Protein AF-A0A6N2CJ70-F1 (afdb_monomer_lite)

Secondary structure (DSSP, 8-state):
-PPPPPPPTHHHHHHHTTS------TTTTTTTTGGGS----SSHHHHHHHHHS-SS--SS----S-BTTSSS---TTEEE-TTSBEEE-GGGSS-TT-S--PPEEEEGGGGT--TTSSSB-HHHHHHHHHHHHHTTSEEEE--SB--B-SS-----STTEEEE-S-TTTB-

Structure (mmCIF, N/CA/C/O backbone):
data_AF-A0A6N2CJ70-F1
#
_entry.id   AF-A0A6N2CJ70-F1
#
loop_
_atom_site.group_PDB
_atom_site.id
_atom_site.type_symbol
_atom_site.label_atom_id
_atom_site.label_alt_id
_atom_site.label_comp_id
_atom_site.label_asym_id
_atom_site.label_entity_id
_atom_site.label_seq_id
_atom_site.pdbx_PDB_ins_code
_atom_site.Cartn_x
_atom_site.Cartn_y
_atom_site.Cartn_z
_atom_site.occupancy
_atom_site.B_iso_or_equiv
_atom_site.auth_seq_id
_atom_site.auth_comp_id
_atom_site.auth_asym_id
_atom_site.auth_atom_id
_atom_site.pdbx_PDB_model_num
ATOM 1 N N . MET A 1 1 ? 3.818 13.956 37.671 1.00 36.31 1 MET A N 1
ATOM 2 C CA . MET A 1 1 ? 4.374 14.009 36.300 1.00 36.31 1 MET A CA 1
ATOM 3 C C . MET A 1 1 ? 4.258 15.443 35.810 1.00 36.31 1 MET A C 1
ATOM 5 O O . MET A 1 1 ? 3.169 16.003 35.849 1.00 36.31 1 MET A O 1
ATOM 9 N N . ASN A 1 2 ? 5.409 16.061 35.537 1.00 35.69 2 ASN A N 1
ATOM 10 C CA . ASN A 1 2 ? 5.616 17.510 35.489 1.00 35.69 2 ASN A CA 1
ATOM 11 C C . ASN A 1 2 ? 4.844 18.209 34.365 1.00 35.69 2 ASN A C 1
ATOM 13 O O . ASN A 1 2 ? 5.099 17.973 33.188 1.00 35.69 2 ASN A O 1
ATOM 17 N N . ARG A 1 3 ? 3.988 19.156 34.758 1.00 36.50 3 ARG A N 1
ATOM 18 C CA . ARG A 1 3 ? 3.563 20.284 33.925 1.00 36.50 3 ARG A CA 1
ATOM 19 C C . ARG A 1 3 ? 4.633 21.374 34.028 1.00 36.50 3 ARG A C 1
ATOM 21 O O . ARG A 1 3 ? 4.892 21.853 35.129 1.00 36.50 3 ARG A O 1
ATOM 28 N N . LEU A 1 4 ? 5.254 21.754 32.913 1.00 40.19 4 LEU A N 1
ATOM 29 C CA . LEU A 1 4 ? 6.088 22.956 32.838 1.00 40.19 4 LEU A CA 1
ATOM 30 C C . LEU A 1 4 ? 5.174 24.183 32.747 1.00 40.19 4 LEU A C 1
ATOM 32 O O . LEU A 1 4 ? 4.301 24.273 31.887 1.00 40.19 4 LEU A O 1
ATOM 36 N N . ILE A 1 5 ? 5.352 25.071 33.718 1.00 44.38 5 ILE A N 1
ATOM 37 C CA . ILE A 1 5 ? 4.538 26.248 34.008 1.00 44.38 5 ILE A CA 1
ATOM 38 C C . ILE A 1 5 ? 5.087 27.429 33.197 1.00 44.38 5 ILE A C 1
ATOM 40 O O . ILE A 1 5 ? 6.287 27.693 33.211 1.00 44.38 5 ILE A O 1
ATOM 44 N N . HIS A 1 6 ? 4.199 28.141 32.507 1.00 45.00 6 HIS A N 1
ATOM 45 C CA . HIS A 1 6 ? 4.475 29.397 31.811 1.00 45.00 6 HIS A CA 1
ATOM 46 C C . HIS A 1 6 ? 4.787 30.489 32.854 1.00 45.00 6 HIS A C 1
ATOM 48 O O . HIS A 1 6 ? 3.930 30.806 33.679 1.00 45.00 6 HIS A O 1
ATOM 54 N N . LEU A 1 7 ? 5.997 31.056 32.850 1.00 37.47 7 LEU A N 1
ATOM 55 C CA . LEU A 1 7 ? 6.347 32.191 33.716 1.00 37.47 7 LEU A CA 1
ATOM 56 C C . LEU A 1 7 ? 6.043 33.531 33.011 1.00 37.47 7 LEU A C 1
ATOM 58 O O . LEU A 1 7 ? 6.215 33.631 31.794 1.00 37.47 7 LEU A O 1
ATOM 62 N N . PRO A 1 8 ? 5.571 34.557 33.746 1.00 45.00 8 PRO A N 1
ATOM 63 C CA . PRO A 1 8 ? 5.179 35.849 33.187 1.00 45.00 8 PRO A CA 1
ATOM 64 C C . PRO A 1 8 ? 6.378 36.744 32.822 1.00 45.00 8 PRO A C 1
ATOM 66 O O . PRO A 1 8 ? 7.469 36.631 33.381 1.00 45.00 8 PRO A O 1
ATOM 69 N N . LEU A 1 9 ? 6.123 37.684 31.903 1.00 44.78 9 LEU A N 1
ATOM 70 C CA . LEU A 1 9 ? 7.049 38.631 31.253 1.00 44.78 9 LEU A CA 1
ATOM 71 C C . LEU A 1 9 ? 7.978 39.437 32.195 1.00 44.78 9 LEU A C 1
ATOM 73 O O . LEU A 1 9 ? 8.944 40.038 31.730 1.00 44.78 9 LEU A O 1
ATOM 77 N N . SER A 1 10 ? 7.726 39.450 33.508 1.00 44.69 10 SER A N 1
ATOM 78 C CA . SER A 1 10 ? 8.551 40.151 34.501 1.00 44.69 10 SER A CA 1
ATOM 79 C C . SER A 1 10 ? 9.921 39.505 34.730 1.00 44.69 10 SER A C 1
ATOM 81 O O . SER A 1 10 ? 10.861 40.197 35.116 1.00 44.69 10 SER A O 1
ATOM 83 N N . ALA A 1 11 ? 10.074 38.207 34.447 1.00 43.66 11 ALA A N 1
ATOM 84 C CA . ALA A 1 11 ? 11.344 37.501 34.632 1.00 43.66 11 ALA A CA 1
ATOM 85 C C . ALA A 1 11 ? 12.403 37.861 33.569 1.00 43.66 11 ALA A C 1
ATOM 87 O O . ALA A 1 11 ? 13.600 37.791 33.844 1.00 43.66 11 ALA A O 1
ATOM 88 N N . TYR A 1 12 ? 11.988 38.308 32.377 1.00 40.50 12 TYR A N 1
ATOM 89 C CA . TYR A 1 12 ? 12.917 38.691 31.305 1.00 40.50 12 TYR A CA 1
ATOM 90 C C . TYR A 1 12 ? 13.618 40.034 31.566 1.00 40.50 12 TYR A C 1
ATOM 92 O O . TYR A 1 12 ? 14.755 40.226 31.139 1.00 40.50 12 TYR A O 1
ATOM 100 N N . LEU A 1 13 ? 12.989 40.939 32.324 1.00 41.28 13 LEU A N 1
ATOM 101 C CA . LEU A 1 13 ? 13.593 42.225 32.695 1.00 41.28 13 LEU A CA 1
ATOM 102 C C . LEU A 1 13 ? 14.686 42.086 33.765 1.00 41.28 13 LEU A C 1
ATOM 104 O O . LEU A 1 13 ? 15.609 42.894 33.794 1.00 41.28 13 LEU A O 1
ATOM 108 N N . ALA A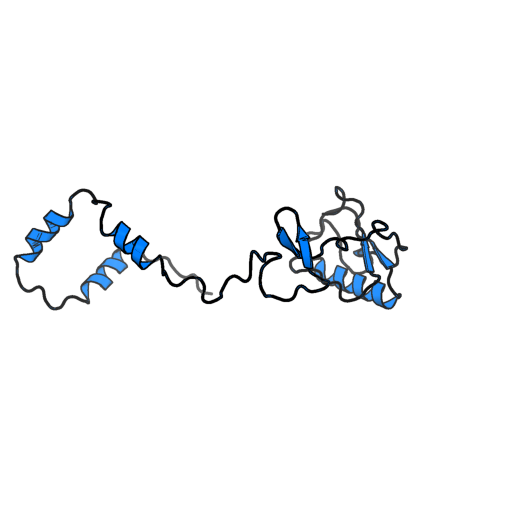 1 14 ? 14.642 41.039 34.595 1.00 35.88 14 ALA A N 1
ATOM 109 C CA . ALA A 1 14 ? 15.693 40.780 35.581 1.00 35.88 14 ALA A CA 1
ATOM 110 C C . ALA A 1 14 ? 16.980 40.228 34.939 1.00 35.88 14 ALA A C 1
ATOM 112 O O . ALA A 1 14 ? 18.077 40.536 35.399 1.00 35.88 14 ALA A O 1
ATOM 113 N N . VAL A 1 15 ? 16.867 39.466 33.843 1.00 37.03 15 VAL A N 1
ATOM 114 C CA . VAL A 1 15 ? 18.036 38.918 33.128 1.00 37.03 15 VAL A CA 1
ATOM 115 C C . VAL A 1 15 ? 18.789 40.011 32.360 1.00 37.03 15 VAL A C 1
ATOM 117 O O . VAL A 1 15 ? 20.012 39.957 32.267 1.00 37.03 15 VAL A O 1
ATOM 120 N N . LEU A 1 16 ? 18.099 41.058 31.894 1.00 36.41 16 LEU A N 1
ATOM 121 C CA . LEU A 1 16 ? 18.746 42.205 31.245 1.00 36.41 16 LEU A CA 1
ATOM 122 C C . LEU A 1 16 ? 19.498 43.119 32.238 1.00 36.41 16 LEU A C 1
ATOM 124 O O . LEU A 1 16 ? 20.373 43.877 31.830 1.00 36.41 16 LEU A O 1
ATOM 128 N N . ALA A 1 17 ? 19.200 43.031 33.540 1.00 42.91 17 ALA A N 1
ATOM 129 C CA . ALA A 1 17 ? 19.795 43.884 34.571 1.00 42.91 17 ALA A CA 1
ATOM 130 C C . ALA A 1 17 ? 21.125 43.357 35.152 1.00 42.91 17 ALA A C 1
ATOM 132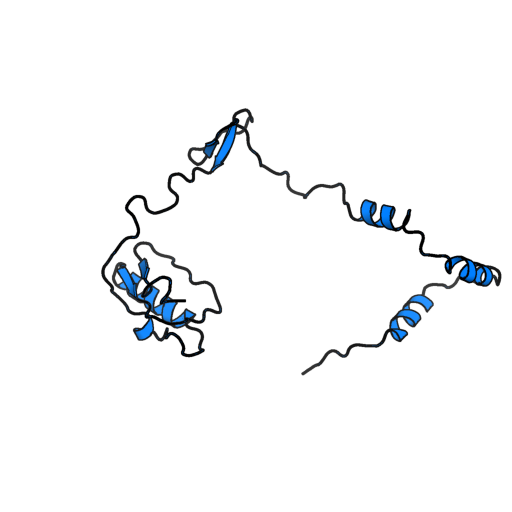 O O . ALA A 1 17 ? 21.807 44.094 35.859 1.00 42.91 17 ALA A O 1
ATOM 133 N N . LEU A 1 18 ? 21.531 42.113 34.857 1.00 43.03 18 LEU A N 1
ATOM 134 C CA . LEU A 1 18 ? 22.762 41.514 35.406 1.00 43.03 18 LEU A CA 1
ATOM 135 C C . LEU A 1 18 ? 24.001 41.606 34.495 1.00 43.03 18 LEU A C 1
ATOM 137 O O . LEU A 1 18 ? 25.061 41.116 34.874 1.00 43.03 18 LEU A O 1
ATOM 141 N N . ALA A 1 19 ? 23.907 42.257 33.331 1.00 40.34 19 ALA A N 1
ATOM 142 C CA . ALA A 1 19 ? 25.010 42.360 32.366 1.00 40.34 19 ALA A CA 1
ATOM 143 C C . ALA A 1 19 ? 25.489 43.800 32.082 1.00 40.34 19 ALA A C 1
ATOM 145 O O . ALA A 1 19 ? 26.079 44.051 31.034 1.00 40.34 19 ALA A O 1
ATOM 146 N N . LEU A 1 20 ? 25.270 44.752 32.997 1.00 45.09 20 LEU A N 1
ATOM 147 C CA . LEU A 1 20 ? 25.774 46.126 32.854 1.00 45.09 20 LEU A CA 1
ATOM 148 C C . LEU A 1 20 ? 26.422 46.647 34.148 1.00 45.09 20 LEU A C 1
ATOM 150 O O . LEU A 1 20 ? 25.796 47.408 34.882 1.00 45.09 20 LEU A O 1
ATOM 154 N N . PRO A 1 21 ? 27.693 46.324 34.437 1.00 41.34 21 PRO A N 1
ATOM 155 C CA . PRO A 1 21 ? 28.455 47.048 35.437 1.00 41.34 21 PRO A CA 1
ATOM 156 C C . PRO A 1 21 ? 29.325 48.115 34.757 1.00 41.34 21 PRO A C 1
ATOM 158 O O . PRO A 1 21 ? 30.534 48.033 34.888 1.00 41.34 21 PRO A O 1
ATOM 161 N N . GLN A 1 22 ? 28.765 49.070 34.001 1.00 51.34 22 GLN A N 1
ATOM 162 C CA . GLN A 1 22 ? 29.473 50.294 33.551 1.00 51.34 22 GLN A CA 1
ATOM 163 C C . GLN A 1 22 ? 28.483 51.374 33.060 1.00 51.34 22 GLN A C 1
ATOM 165 O O . GLN A 1 22 ? 28.503 51.767 31.900 1.00 51.34 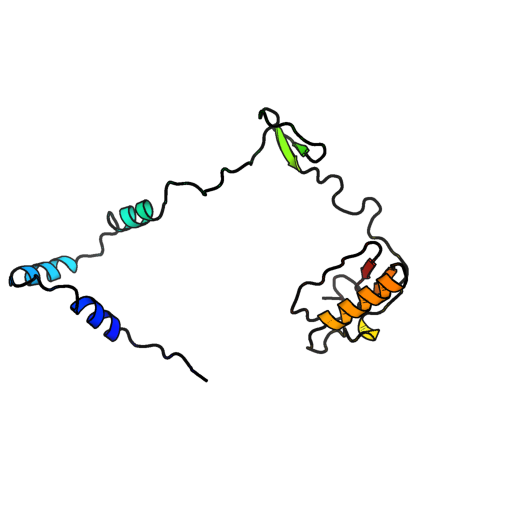22 GLN A O 1
ATOM 170 N N . LEU A 1 23 ? 27.593 51.857 33.926 1.00 44.47 23 LEU A N 1
ATOM 171 C CA . LEU A 1 23 ? 26.775 53.049 33.653 1.00 44.47 23 LEU A CA 1
ATOM 172 C C . LEU A 1 23 ? 26.672 53.873 34.942 1.00 44.47 23 LEU A C 1
ATOM 174 O O . LEU A 1 23 ? 25.639 53.922 35.599 1.00 44.47 23 LEU A O 1
ATOM 178 N N . SER A 1 24 ? 27.795 54.460 35.355 1.00 48.66 24 SER A N 1
ATOM 179 C CA . SER A 1 24 ? 27.882 55.371 36.506 1.00 48.66 24 SER A CA 1
ATOM 180 C C . SER A 1 24 ? 27.749 56.852 36.127 1.00 48.66 24 SER A C 1
ATOM 182 O O . SER A 1 24 ? 27.934 57.706 36.987 1.00 48.66 24 SER A O 1
ATOM 184 N N . ASP A 1 25 ? 27.380 57.166 34.883 1.00 49.34 25 ASP A N 1
ATOM 185 C CA . ASP A 1 25 ? 27.095 58.536 34.455 1.00 49.34 25 ASP A CA 1
ATOM 186 C C . ASP A 1 25 ? 25.590 58.768 34.291 1.00 49.34 25 ASP A C 1
ATOM 188 O O . ASP A 1 25 ? 24.904 58.126 33.494 1.00 49.34 25 ASP A O 1
ATOM 192 N N . ALA A 1 26 ? 25.078 59.749 35.036 1.00 48.69 26 ALA A N 1
ATOM 193 C CA . ALA A 1 26 ? 23.681 60.182 35.022 1.00 48.69 26 ALA A CA 1
ATOM 194 C C . ALA A 1 26 ? 23.241 60.854 33.698 1.00 48.69 26 ALA A C 1
ATOM 196 O O . ALA A 1 26 ? 22.107 61.321 33.601 1.00 48.69 26 ALA A O 1
ATOM 197 N N . SER A 1 27 ? 24.097 60.891 32.668 1.00 50.78 27 SER A N 1
ATOM 198 C CA . SER A 1 27 ? 23.739 61.345 31.317 1.00 50.78 27 SER A CA 1
ATOM 199 C C . SER A 1 27 ? 22.935 60.300 30.531 1.00 50.78 27 SER A C 1
ATOM 201 O O . SER A 1 27 ? 22.070 60.668 29.742 1.00 50.78 27 SER A O 1
ATOM 203 N N . ALA A 1 28 ? 23.123 59.006 30.809 1.00 49.22 28 ALA A N 1
ATOM 204 C CA . ALA A 1 28 ? 22.533 57.916 30.024 1.00 49.22 28 ALA A CA 1
ATOM 205 C C . ALA A 1 28 ? 21.014 57.719 30.219 1.00 49.22 28 ALA A C 1
ATOM 207 O O . ALA A 1 28 ? 20.360 57.001 29.464 1.00 49.22 28 ALA A O 1
ATOM 208 N N . LEU A 1 29 ? 20.422 58.364 31.229 1.00 42.53 29 LEU A N 1
ATOM 209 C CA . LEU A 1 29 ? 18.971 58.363 31.457 1.00 42.53 29 LEU A CA 1
ATOM 210 C C . LEU A 1 29 ? 18.229 59.393 30.590 1.00 42.53 29 LEU A C 1
ATOM 212 O O . LEU A 1 29 ? 17.024 59.247 30.378 1.00 42.53 29 LEU A O 1
ATOM 216 N N . GLY A 1 30 ? 18.931 60.401 30.053 1.00 46.25 30 GLY A N 1
ATOM 217 C CA . GLY A 1 30 ? 18.378 61.316 29.048 1.00 46.25 30 GLY A CA 1
ATOM 218 C C . GLY A 1 30 ? 18.125 60.620 27.706 1.00 46.25 30 GLY A C 1
ATOM 219 O O . GLY A 1 30 ? 17.140 60.918 27.027 1.00 46.25 30 GLY A O 1
ATOM 220 N N . ASP A 1 31 ? 18.946 59.618 27.387 1.00 49.62 31 ASP A N 1
ATOM 221 C CA . ASP A 1 31 ? 18.949 58.917 26.098 1.00 49.62 31 ASP A CA 1
ATOM 222 C C . ASP A 1 31 ? 17.820 57.880 25.960 1.00 49.62 31 ASP A C 1
ATOM 224 O O . ASP A 1 31 ? 17.383 57.563 24.854 1.00 49.62 31 ASP A O 1
ATOM 228 N N . LEU A 1 32 ? 17.243 57.407 27.070 1.00 40.00 32 LEU A N 1
ATOM 229 C CA . LEU A 1 32 ? 16.089 56.496 27.041 1.00 40.00 32 LEU A CA 1
ATOM 230 C C . LEU A 1 32 ? 14.802 57.167 26.535 1.00 40.00 32 LEU A C 1
ATOM 232 O O . LEU A 1 32 ? 13.938 56.493 25.976 1.00 40.00 32 LEU A O 1
ATOM 236 N N . LYS A 1 33 ? 14.679 58.496 26.664 1.00 44.72 33 LYS A N 1
ATOM 237 C CA . LYS A 1 33 ? 13.562 59.254 26.073 1.00 44.72 33 LYS A CA 1
ATOM 238 C C . LYS A 1 33 ? 13.703 59.395 24.553 1.00 44.72 33 LYS A C 1
ATOM 240 O O . LYS A 1 33 ? 12.684 59.480 23.866 1.00 44.72 33 LYS A O 1
ATOM 245 N N . ALA A 1 34 ? 14.932 59.343 24.030 1.00 47.12 34 ALA A N 1
ATOM 246 C CA . ALA A 1 34 ? 15.214 59.339 22.593 1.00 47.12 34 ALA A CA 1
ATOM 247 C C . ALA A 1 34 ? 14.855 57.999 21.918 1.00 47.12 34 ALA A C 1
ATOM 249 O O . ALA A 1 34 ? 14.558 57.973 20.728 1.00 47.12 34 ALA A O 1
ATOM 250 N N . LEU A 1 35 ? 14.784 56.903 22.681 1.00 45.53 35 LEU A N 1
ATOM 251 C CA . LEU A 1 35 ? 14.375 55.574 22.202 1.00 45.53 35 LEU A CA 1
ATOM 252 C C . LEU A 1 35 ? 12.846 55.379 22.105 1.00 45.53 35 LEU A C 1
ATOM 254 O O . LEU A 1 35 ? 12.396 54.296 21.742 1.00 45.53 35 LEU A O 1
ATOM 258 N N . SER A 1 36 ? 12.044 56.408 22.413 1.00 47.81 36 SER A N 1
ATOM 259 C CA . SER A 1 36 ? 10.570 56.376 22.313 1.00 47.81 36 SER A CA 1
ATOM 260 C C . SER A 1 36 ? 10.005 56.947 21.004 1.00 47.81 36 SER A C 1
ATOM 262 O O . SER A 1 36 ? 8.789 57.085 20.862 1.00 47.81 36 SER A O 1
ATOM 264 N N . GLY A 1 37 ? 10.872 57.280 20.041 1.00 53.22 37 GLY A N 1
ATOM 265 C CA . GLY A 1 37 ? 10.447 57.623 18.683 1.00 53.22 37 GLY A CA 1
ATOM 266 C C . GLY A 1 37 ? 9.769 56.436 17.981 1.00 53.22 37 GLY A C 1
ATOM 267 O O . GLY A 1 37 ? 9.975 55.289 18.388 1.00 53.22 37 GLY A O 1
ATOM 268 N N . PRO A 1 38 ? 8.946 56.675 16.940 1.00 48.38 38 PRO A N 1
ATOM 269 C CA . PRO A 1 38 ? 8.365 55.588 16.157 1.00 48.38 38 PRO A CA 1
ATOM 270 C C . PRO A 1 38 ? 9.493 54.671 15.671 1.00 48.38 38 PRO A C 1
ATOM 272 O O . PRO A 1 38 ? 10.509 55.170 15.197 1.00 48.38 38 PRO A O 1
ATOM 275 N N . LEU A 1 39 ? 9.331 53.352 15.840 1.00 47.84 39 LEU A N 1
ATOM 276 C CA . LEU A 1 39 ? 10.273 52.342 15.347 1.00 47.84 39 LEU A CA 1
ATOM 277 C C . LEU A 1 39 ? 10.585 52.632 13.874 1.00 47.84 39 LEU A C 1
ATOM 279 O O . LEU A 1 39 ? 9.763 52.344 13.006 1.00 47.84 39 LEU A O 1
ATOM 283 N N . ASP A 1 40 ? 11.750 53.216 13.602 1.00 52.25 40 ASP A N 1
ATOM 284 C CA . ASP A 1 40 ? 12.198 53.462 12.239 1.00 52.25 40 ASP A CA 1
ATOM 285 C C . ASP A 1 40 ? 12.711 52.122 11.688 1.00 52.25 40 ASP A C 1
ATOM 287 O O . ASP A 1 40 ? 13.713 51.550 12.129 1.00 52.25 40 ASP A O 1
ATOM 291 N N . LEU A 1 41 ? 11.903 51.533 10.808 1.00 53.56 41 LEU A N 1
ATOM 292 C CA . LEU A 1 41 ? 11.990 50.163 10.289 1.00 53.56 41 LEU A CA 1
ATOM 293 C C . LEU A 1 41 ? 13.102 49.979 9.231 1.00 53.56 41 LEU A C 1
ATOM 295 O O . LEU A 1 41 ? 12.959 49.248 8.254 1.00 53.56 41 LEU A O 1
ATOM 299 N N . ASN A 1 42 ? 14.222 50.680 9.357 1.00 63.19 42 ASN A N 1
ATOM 300 C CA . ASN A 1 42 ? 15.084 50.977 8.210 1.00 63.19 42 ASN A CA 1
ATOM 301 C C . ASN A 1 42 ? 16.555 51.172 8.594 1.00 63.19 42 ASN A C 1
ATOM 303 O O . ASN A 1 42 ? 17.184 52.130 8.196 1.00 63.19 42 ASN A O 1
ATOM 307 N N . GLU A 1 43 ? 17.121 50.206 9.308 1.00 59.38 43 GLU A N 1
ATOM 308 C CA . GLU A 1 43 ? 18.559 49.870 9.250 1.00 59.38 43 GLU A CA 1
ATOM 309 C C . GLU A 1 43 ? 18.751 48.543 9.995 1.00 59.38 43 GLU A C 1
ATOM 311 O O . GLU A 1 43 ? 19.316 47.581 9.482 1.00 59.38 43 GLU A O 1
ATOM 316 N N . THR A 1 44 ? 18.143 48.442 11.180 1.00 58.94 44 THR A N 1
ATOM 317 C CA . THR A 1 44 ? 18.179 47.257 12.047 1.00 58.94 44 THR A CA 1
ATOM 318 C C . THR A 1 44 ? 17.518 46.046 11.394 1.00 58.94 44 THR A C 1
ATOM 320 O O . THR A 1 44 ? 18.059 44.945 11.446 1.00 58.94 44 THR A O 1
ATOM 323 N N . GLN A 1 45 ? 16.384 46.240 10.714 1.00 61.88 45 GLN A N 1
ATOM 324 C CA . GLN A 1 45 ? 15.733 45.165 9.959 1.00 61.88 45 GLN A CA 1
ATOM 325 C C . GLN A 1 45 ? 16.521 44.776 8.705 1.00 61.88 45 GLN A C 1
ATOM 327 O O . GLN A 1 45 ? 16.594 43.590 8.396 1.00 61.88 45 GLN A O 1
ATOM 332 N N . ARG A 1 46 ? 17.169 45.736 8.026 1.00 57.56 46 ARG A N 1
ATOM 333 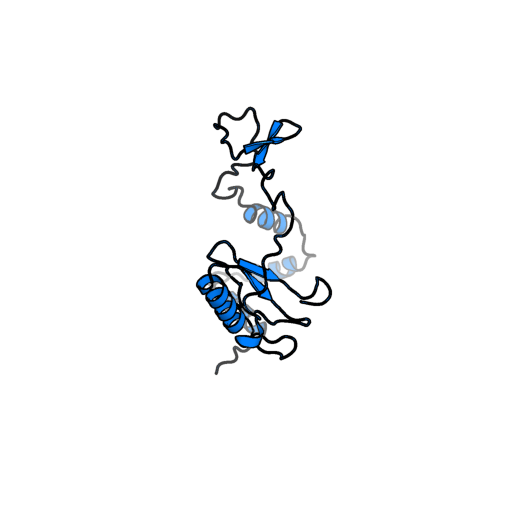C CA . ARG A 1 46 ? 18.074 45.442 6.903 1.00 57.56 46 ARG A CA 1
ATOM 334 C C . ARG A 1 46 ? 19.257 44.606 7.363 1.00 57.56 46 ARG A C 1
ATOM 336 O O . ARG A 1 46 ? 19.480 43.547 6.795 1.00 57.56 46 ARG A O 1
ATOM 343 N N . ARG A 1 47 ? 19.928 45.002 8.446 1.00 59.22 47 ARG A N 1
ATOM 344 C CA . ARG A 1 47 ? 21.023 44.218 9.031 1.00 59.22 47 ARG A CA 1
ATOM 345 C C . ARG A 1 47 ? 20.565 42.849 9.504 1.00 59.22 47 ARG A C 1
ATOM 347 O O . ARG A 1 47 ? 21.278 41.884 9.287 1.00 59.22 47 ARG A O 1
ATOM 354 N N . PHE A 1 48 ? 19.379 42.733 10.100 1.00 62.66 48 PHE A N 1
ATOM 355 C CA . PHE A 1 48 ? 18.848 41.437 10.521 1.00 62.66 48 PHE A CA 1
ATOM 356 C C . PHE A 1 48 ? 18.554 40.517 9.327 1.00 62.66 48 PHE A C 1
ATOM 358 O O . PHE A 1 48 ? 18.861 39.329 9.383 1.00 62.66 48 PHE A O 1
ATOM 365 N N . ILE A 1 49 ? 18.005 41.052 8.232 1.00 60.97 49 ILE A N 1
ATOM 366 C CA . ILE A 1 49 ? 17.770 40.299 6.991 1.00 60.97 49 ILE A CA 1
ATOM 367 C C . ILE A 1 49 ? 19.103 39.933 6.322 1.00 60.97 49 ILE A C 1
ATOM 369 O O . ILE A 1 49 ? 19.300 38.774 5.975 1.00 60.97 49 ILE A O 1
ATOM 373 N N . GLU A 1 50 ? 20.048 40.868 6.206 1.00 62.44 50 GLU A N 1
ATOM 374 C CA . GLU A 1 50 ? 21.377 40.645 5.615 1.00 62.44 50 GLU A CA 1
ATOM 375 C C . GLU A 1 50 ? 22.232 39.662 6.423 1.00 62.44 50 GLU A C 1
ATOM 377 O O . GLU A 1 50 ? 22.950 38.855 5.843 1.00 62.44 50 GLU A O 1
ATOM 382 N N . GLN A 1 51 ? 22.137 39.693 7.752 1.00 63.75 51 GLN A N 1
ATOM 383 C CA . GLN A 1 51 ? 22.868 38.798 8.650 1.00 63.75 51 GLN A CA 1
ATOM 384 C C . GLN A 1 51 ? 22.263 37.387 8.688 1.00 63.75 51 GLN A C 1
ATOM 386 O O . GLN A 1 51 ? 22.970 36.424 8.977 1.00 63.75 51 GLN A O 1
ATOM 391 N N . ARG A 1 52 ? 20.960 37.251 8.404 1.00 59.38 52 ARG A N 1
ATOM 392 C CA . ARG A 1 52 ? 20.255 35.959 8.349 1.00 59.38 52 ARG A CA 1
ATOM 393 C C . ARG A 1 52 ? 20.277 35.331 6.955 1.00 59.38 52 ARG A C 1
ATOM 395 O O . ARG A 1 52 ? 20.146 34.116 6.834 1.00 59.38 52 ARG A O 1
ATOM 402 N N . MET A 1 53 ? 20.471 36.142 5.919 1.00 54.47 53 MET A N 1
ATOM 403 C CA . MET A 1 53 ? 20.861 35.695 4.586 1.00 54.47 53 MET A CA 1
ATOM 404 C C . MET A 1 53 ? 22.344 35.322 4.626 1.00 54.47 53 MET A C 1
ATOM 406 O O . MET A 1 53 ? 23.203 36.068 4.157 1.00 54.47 53 MET A O 1
ATOM 410 N N . ASP A 1 54 ? 22.654 34.167 5.216 1.00 57.41 54 ASP A N 1
ATOM 411 C CA . ASP A 1 54 ? 23.945 33.530 4.996 1.00 57.41 54 ASP A CA 1
ATOM 412 C C . ASP A 1 54 ? 24.139 33.405 3.477 1.00 57.41 54 ASP A C 1
ATOM 414 O O . ASP A 1 54 ? 23.444 32.645 2.807 1.00 57.41 54 ASP A O 1
ATOM 418 N N . LYS A 1 55 ? 25.019 34.235 2.904 1.00 57.91 55 LYS A N 1
ATOM 419 C CA . LYS A 1 55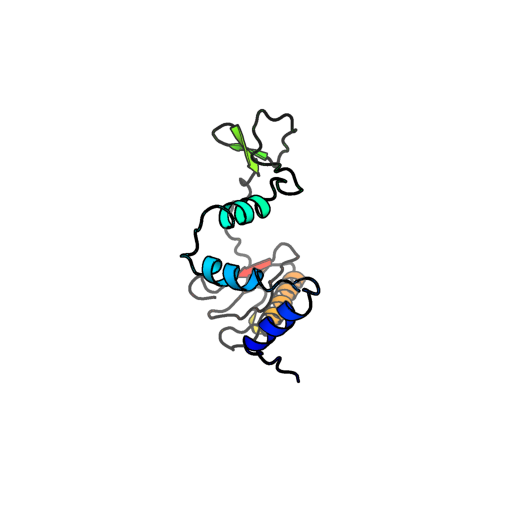 ? 25.326 34.210 1.464 1.00 57.91 55 LYS A CA 1
ATOM 420 C C . LYS A 1 55 ? 26.061 32.937 1.066 1.00 57.91 55 LYS A C 1
ATOM 422 O O . LYS A 1 55 ? 26.276 32.702 -0.121 1.00 57.91 55 LYS A O 1
ATOM 427 N N . ARG A 1 56 ? 26.478 32.130 2.043 1.00 62.91 56 ARG A N 1
ATOM 428 C CA . ARG A 1 56 ? 26.877 30.759 1.789 1.00 62.91 56 ARG A CA 1
ATOM 429 C C . ARG A 1 56 ? 25.591 30.043 1.407 1.00 62.91 56 ARG A C 1
ATOM 431 O O . ARG A 1 56 ? 24.713 29.846 2.242 1.00 62.91 56 ARG A O 1
ATOM 438 N N . GLY A 1 57 ? 25.464 29.727 0.120 1.00 63.62 57 GLY A N 1
ATOM 439 C CA . GLY A 1 57 ? 24.437 28.807 -0.352 1.00 63.62 57 GLY A CA 1
ATOM 440 C C . GLY A 1 57 ? 24.453 27.505 0.462 1.00 63.62 57 GLY A C 1
ATOM 441 O O . GLY A 1 57 ? 25.311 27.321 1.334 1.00 63.62 57 GLY A O 1
ATOM 442 N N . PRO A 1 58 ? 23.509 26.587 0.213 1.00 70.06 58 PRO A N 1
ATOM 443 C CA . PRO A 1 58 ? 23.560 25.283 0.860 1.00 70.06 58 PRO A CA 1
ATOM 444 C C . PRO A 1 58 ? 24.975 24.689 0.777 1.00 70.06 58 PRO A C 1
ATOM 446 O O . PRO A 1 58 ? 25.684 24.885 -0.207 1.00 70.06 58 PRO A O 1
ATOM 449 N N . ALA A 1 59 ? 25.397 23.961 1.814 1.00 73.75 59 ALA A N 1
ATOM 450 C CA . ALA A 1 59 ? 26.717 23.320 1.841 1.00 73.75 59 ALA A CA 1
ATOM 451 C C . ALA A 1 59 ? 26.902 22.265 0.728 1.00 73.75 59 ALA A C 1
ATOM 453 O O . ALA A 1 59 ? 27.988 21.713 0.577 1.00 73.75 59 ALA A O 1
ATOM 454 N N . TRP A 1 60 ? 25.836 21.976 -0.021 1.00 73.88 60 TRP A N 1
ATOM 455 C CA . TRP A 1 60 ? 25.821 21.151 -1.213 1.00 73.88 60 TRP A CA 1
ATOM 456 C C . TRP A 1 60 ? 25.593 22.019 -2.451 1.00 73.88 60 TRP A C 1
ATOM 458 O O . TRP A 1 60 ? 24.750 22.918 -2.464 1.00 73.88 60 TRP A O 1
ATOM 468 N N . GLU A 1 61 ? 26.322 21.710 -3.514 1.00 65.81 61 GLU A N 1
ATOM 469 C CA . GLU A 1 61 ? 26.060 22.273 -4.830 1.00 65.81 61 GLU A CA 1
ATOM 470 C C . GLU A 1 61 ? 24.835 21.573 -5.434 1.00 65.81 61 GLU A C 1
ATOM 472 O O . GLU A 1 61 ? 24.667 20.359 -5.302 1.00 65.81 61 GLU A O 1
ATOM 477 N N . SER A 1 62 ? 23.923 22.340 -6.035 1.00 62.09 62 SER A N 1
ATOM 478 C CA . SER A 1 62 ? 22.775 21.750 -6.722 1.00 62.09 62 SER A CA 1
ATOM 479 C C . SER A 1 62 ? 23.269 21.054 -7.983 1.00 62.09 62 SER A C 1
ATOM 481 O O . SER A 1 62 ? 23.719 21.720 -8.908 1.00 62.09 62 SER A O 1
ATOM 483 N N . GLU A 1 63 ? 23.131 19.732 -8.054 1.00 64.50 63 GLU A N 1
ATOM 484 C CA . GLU A 1 63 ? 23.410 18.971 -9.281 1.00 64.50 63 GLU A CA 1
ATOM 485 C C . GLU A 1 63 ? 22.352 19.202 -10.378 1.00 64.50 63 GLU A C 1
ATOM 487 O O . GLU A 1 63 ? 22.460 18.639 -11.460 1.00 64.50 63 GLU A O 1
ATOM 492 N N . PHE A 1 64 ? 21.321 20.016 -10.118 1.00 66.50 64 PHE A N 1
ATOM 493 C CA . PHE A 1 64 ? 20.212 20.275 -11.036 1.00 66.50 64 PHE A CA 1
ATOM 494 C C . PHE A 1 64 ? 19.959 21.777 -11.230 1.00 66.50 64 PHE A C 1
ATOM 496 O O . PHE A 1 64 ? 20.198 22.564 -10.306 1.00 66.50 64 PHE A O 1
ATOM 503 N N . PRO A 1 65 ? 19.380 22.192 -12.373 1.00 68.00 65 PRO A N 1
ATOM 504 C CA . PRO A 1 65 ? 18.989 21.371 -13.527 1.00 68.00 65 PRO A CA 1
ATOM 505 C C . PRO A 1 65 ? 20.168 20.947 -14.424 1.00 68.00 65 PRO A C 1
ATOM 507 O O . PRO A 1 65 ? 20.927 21.808 -14.859 1.00 68.00 65 PRO A O 1
ATOM 510 N N . LEU A 1 66 ? 20.257 19.651 -14.753 1.00 74.81 66 LEU A N 1
ATOM 511 C CA . LEU A 1 66 ? 21.216 19.107 -15.725 1.00 74.81 66 LEU A CA 1
ATOM 512 C C . LEU A 1 66 ? 20.779 19.419 -17.159 1.00 74.81 66 LEU A C 1
ATOM 514 O O . LEU A 1 66 ? 19.595 19.309 -17.490 1.00 74.81 66 LEU A O 1
ATOM 518 N N . ARG A 1 67 ? 21.731 19.756 -18.025 1.00 77.88 67 ARG A N 1
ATOM 519 C CA . ARG A 1 67 ? 21.505 20.002 -19.451 1.00 77.88 67 ARG A CA 1
ATOM 520 C C . ARG A 1 67 ? 22.233 18.988 -20.319 1.00 77.88 67 ARG A C 1
ATOM 522 O O . ARG A 1 67 ? 23.281 18.477 -19.951 1.00 77.88 67 ARG A O 1
ATOM 529 N N . ALA A 1 68 ? 21.709 18.765 -21.521 1.00 69.00 68 ALA A N 1
ATOM 530 C CA . ALA A 1 68 ? 22.309 17.870 -22.511 1.00 69.00 68 ALA A CA 1
ATOM 531 C C . ALA A 1 68 ? 23.739 18.270 -22.924 1.00 69.00 68 ALA A C 1
ATOM 533 O O . ALA A 1 68 ? 24.511 17.426 -23.365 1.00 69.00 68 ALA A O 1
ATOM 534 N N . ASN A 1 69 ? 24.093 19.549 -22.758 1.00 69.00 69 ASN A N 1
ATOM 535 C CA . ASN A 1 69 ? 25.427 20.076 -23.052 1.00 69.00 69 ASN A CA 1
ATOM 536 C C . ASN A 1 69 ? 26.375 20.075 -21.838 1.00 69.00 69 ASN A C 1
ATOM 538 O O . ASN A 1 69 ? 27.479 20.597 -21.963 1.00 69.00 69 ASN A O 1
ATOM 542 N N . ASP A 1 70 ? 25.955 19.572 -20.674 1.00 70.00 70 ASP A N 1
ATOM 543 C CA . ASP A 1 70 ? 26.829 19.505 -19.501 1.00 70.00 70 ASP A CA 1
ATOM 544 C C . ASP A 1 70 ? 27.792 18.310 -19.627 1.00 70.00 70 ASP A C 1
ATOM 546 O O . ASP A 1 70 ? 27.414 17.238 -20.094 1.00 70.00 70 ASP A O 1
ATOM 550 N N . ASP A 1 71 ? 29.034 18.463 -19.157 1.00 61.47 71 ASP A N 1
ATOM 551 C CA . ASP A 1 71 ? 30.120 17.473 -19.310 1.00 61.47 71 ASP A CA 1
ATOM 552 C C . ASP A 1 71 ? 29.912 16.156 -18.522 1.00 61.47 71 ASP A C 1
ATOM 554 O O . ASP A 1 71 ? 30.791 15.288 -18.481 1.00 61.47 71 ASP A O 1
ATOM 558 N N . ARG A 1 72 ? 28.761 15.980 -17.860 1.00 69.44 72 ARG A N 1
ATOM 559 C CA . ARG A 1 72 ? 28.425 14.760 -17.117 1.00 69.44 72 ARG A CA 1
ATOM 560 C C . ARG A 1 72 ? 27.932 13.690 -18.089 1.00 69.44 72 ARG A C 1
ATOM 562 O O . ARG A 1 72 ? 27.033 13.922 -18.889 1.00 69.44 72 ARG A O 1
ATOM 569 N N . GLN A 1 73 ? 28.472 12.479 -17.971 1.00 69.12 73 GLN A N 1
ATOM 570 C CA . GLN A 1 73 ? 27.994 11.343 -18.753 1.00 69.12 73 GLN A CA 1
ATOM 571 C C . GLN A 1 73 ? 26.575 10.958 -18.305 1.00 69.12 73 GLN A C 1
ATOM 573 O O . GLN A 1 73 ? 26.376 10.562 -17.155 1.00 69.12 73 GLN A O 1
ATOM 578 N N . LEU A 1 74 ? 25.605 11.097 -19.211 1.00 76.12 74 LEU A N 1
ATOM 579 C CA . LEU A 1 74 ? 24.234 10.626 -19.011 1.00 76.12 74 LEU A CA 1
ATOM 580 C C . LEU A 1 74 ? 24.213 9.102 -18.871 1.00 76.12 74 LEU A C 1
ATOM 582 O O . LEU A 1 74 ? 25.006 8.397 -19.502 1.00 76.12 74 LEU A O 1
ATOM 586 N N . THR A 1 75 ? 23.299 8.599 -18.049 1.00 81.06 75 THR A N 1
ATOM 587 C CA . THR A 1 75 ? 23.053 7.166 -17.873 1.00 81.06 75 THR A CA 1
ATOM 588 C C . THR A 1 75 ? 21.785 6.736 -18.612 1.00 81.06 75 THR A C 1
ATOM 590 O O . THR A 1 75 ? 20.991 7.571 -19.033 1.00 81.06 75 THR A O 1
ATOM 593 N N . ASP A 1 76 ? 21.537 5.427 -18.719 1.00 82.25 76 ASP A N 1
ATOM 594 C CA . ASP A 1 76 ? 20.271 4.895 -19.257 1.00 82.25 76 ASP A CA 1
ATOM 595 C C . ASP A 1 76 ? 19.034 5.328 -18.443 1.00 82.25 76 ASP A C 1
ATOM 597 O O . ASP A 1 76 ? 17.905 5.206 -18.914 1.00 82.25 76 ASP A O 1
ATOM 601 N N . ALA A 1 77 ? 19.238 5.815 -17.214 1.00 81.81 77 ALA A N 1
ATOM 602 C CA . ALA A 1 77 ? 18.185 6.344 -16.358 1.00 81.81 77 ALA A CA 1
ATOM 603 C C . ALA A 1 77 ? 17.872 7.825 -16.632 1.00 81.81 77 ALA A C 1
ATOM 605 O O . ALA A 1 77 ? 17.042 8.386 -15.923 1.00 81.81 77 ALA A O 1
ATOM 606 N N . ASP A 1 78 ? 18.507 8.454 -17.626 1.00 86.56 78 ASP A N 1
ATOM 607 C CA . ASP A 1 78 ? 18.346 9.865 -17.976 1.00 86.56 78 ASP A CA 1
ATOM 608 C C . ASP A 1 78 ? 17.743 10.016 -19.385 1.00 86.56 78 ASP A C 1
ATOM 610 O O . ASP A 1 78 ? 18.143 9.346 -20.337 1.00 86.56 78 ASP A O 1
ATOM 614 N N . VAL A 1 79 ? 16.775 10.919 -19.544 1.00 86.69 79 VAL A N 1
ATOM 615 C CA . VAL A 1 79 ? 16.128 11.237 -20.824 1.00 86.69 79 VAL A CA 1
ATOM 616 C C . VAL A 1 79 ? 16.166 12.743 -21.055 1.00 86.69 79 VAL A C 1
ATOM 618 O O . VAL A 1 79 ? 15.768 13.535 -20.199 1.00 86.69 79 VAL A O 1
ATOM 621 N N . GLU A 1 80 ? 16.618 13.148 -22.241 1.00 87.81 80 GLU A N 1
ATOM 622 C CA . GLU A 1 80 ? 16.568 14.543 -22.672 1.00 87.81 80 GLU A CA 1
ATOM 623 C C . GLU A 1 80 ? 15.123 14.952 -22.977 1.00 87.81 80 GLU A C 1
ATOM 625 O O . GLU A 1 80 ? 14.444 14.380 -23.833 1.00 87.81 80 GLU A O 1
ATOM 630 N N . GLY A 1 81 ? 14.644 15.953 -22.248 1.00 82.50 81 GLY A N 1
ATOM 631 C CA . GLY A 1 81 ? 13.353 16.569 -22.472 1.00 82.50 81 GLY A CA 1
ATOM 632 C C . GLY A 1 81 ? 13.427 17.803 -23.376 1.00 82.50 81 GLY A C 1
ATOM 633 O O . GLY A 1 81 ? 14.502 18.267 -23.770 1.00 82.50 81 GLY A O 1
ATOM 634 N N . PRO A 1 82 ? 12.265 18.386 -23.700 1.00 84.06 82 PRO A N 1
ATOM 635 C CA . PRO A 1 82 ? 12.188 19.586 -24.524 1.00 84.06 82 PRO A CA 1
ATOM 636 C C . PRO A 1 82 ? 13.022 20.736 -23.939 1.00 84.06 82 PRO A C 1
ATOM 638 O O . PRO A 1 82 ? 12.908 21.058 -22.758 1.00 84.06 82 PRO A O 1
ATOM 641 N N . GLY A 1 83 ? 13.843 21.377 -24.774 1.00 80.56 83 GLY A N 1
ATOM 642 C CA . GLY A 1 83 ? 14.718 22.479 -24.350 1.00 80.56 83 GLY A CA 1
ATOM 643 C C . GLY A 1 83 ? 16.082 22.047 -23.800 1.00 80.56 83 GLY A C 1
ATOM 644 O O . GLY A 1 83 ? 16.788 22.887 -23.242 1.00 80.56 83 GLY A O 1
ATOM 645 N N . GLY A 1 84 ? 16.459 20.773 -23.963 1.00 84.75 84 GLY A N 1
ATOM 646 C CA . GLY A 1 84 ? 17.780 20.256 -23.595 1.00 84.75 84 GLY A CA 1
ATOM 647 C C . GLY A 1 84 ? 17.960 20.027 -22.097 1.00 84.75 84 GLY A C 1
ATOM 648 O O . GLY A 1 84 ? 19.094 19.980 -21.622 1.00 84.75 84 GLY A O 1
ATOM 649 N N . LEU A 1 85 ? 16.857 19.937 -21.346 1.00 85.38 85 LEU A N 1
ATOM 650 C CA . LEU A 1 85 ? 16.868 19.624 -19.922 1.00 85.38 85 LEU A CA 1
ATOM 651 C C . LEU A 1 85 ? 16.836 18.110 -19.719 1.00 85.38 85 LEU A C 1
ATOM 653 O O . LEU A 1 85 ? 16.032 17.424 -20.343 1.00 85.38 85 LEU A O 1
ATOM 657 N N . ILE A 1 86 ? 17.674 17.597 -18.828 1.00 87.19 86 ILE A N 1
ATOM 658 C CA . ILE A 1 86 ? 17.724 16.171 -18.516 1.00 87.19 86 ILE A CA 1
ATOM 659 C C . ILE A 1 86 ? 16.752 15.851 -17.382 1.00 87.19 86 ILE A C 1
ATOM 661 O O . ILE A 1 86 ? 16.778 16.481 -16.321 1.00 87.19 86 ILE A O 1
ATOM 665 N N . TYR A 1 87 ? 15.909 14.851 -17.614 1.00 86.19 87 TYR A N 1
ATOM 666 C CA . TYR A 1 87 ? 14.983 14.292 -16.638 1.00 86.19 87 TYR A CA 1
ATOM 667 C C . TYR A 1 87 ? 15.350 12.838 -16.338 1.00 86.19 87 TYR A C 1
ATOM 669 O O . TYR A 1 87 ? 15.828 12.147 -17.235 1.00 86.19 87 TYR A O 1
ATOM 677 N N . PRO A 1 88 ? 15.053 12.324 -15.134 1.00 85.38 88 PRO A N 1
ATOM 678 C CA . PRO A 1 88 ? 15.042 10.885 -14.922 1.00 85.38 88 PRO A CA 1
ATOM 679 C C . PRO A 1 88 ? 14.065 10.190 -15.886 1.00 85.38 88 PRO A C 1
ATOM 681 O O . PRO A 1 88 ? 13.009 10.732 -16.226 1.00 85.38 88 PRO A O 1
ATOM 684 N N . ASP A 1 89 ? 14.397 8.976 -16.314 1.00 85.75 89 ASP A N 1
ATOM 685 C CA . ASP A 1 89 ? 13.568 8.176 -17.207 1.00 85.75 89 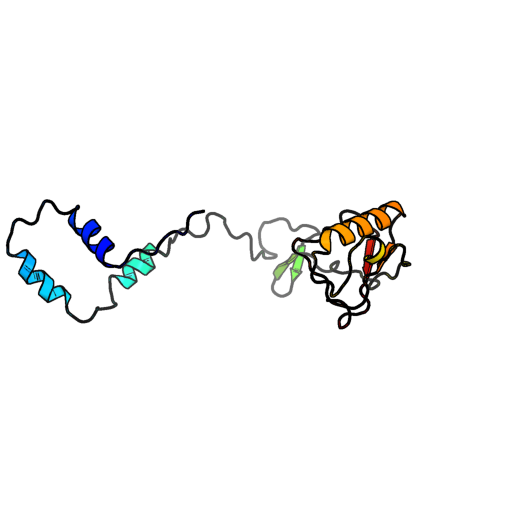ASP A CA 1
ATOM 686 C C . ASP A 1 89 ? 12.341 7.618 -16.471 1.00 85.75 89 ASP A C 1
ATOM 688 O O . ASP A 1 89 ? 12.347 6.521 -15.910 1.00 85.75 89 ASP A O 1
ATOM 692 N N . PHE A 1 90 ? 11.247 8.376 -16.500 1.00 81.62 90 PHE A N 1
ATOM 693 C CA . PHE A 1 90 ? 9.965 7.953 -15.937 1.00 81.62 90 PHE A CA 1
ATOM 694 C C . PHE A 1 90 ? 9.108 7.123 -16.907 1.00 81.62 90 PHE A C 1
ATOM 696 O O . PHE A 1 90 ? 7.961 6.823 -16.578 1.00 81.62 90 PHE A O 1
ATOM 703 N N . ARG A 1 91 ? 9.605 6.720 -18.091 1.00 76.12 91 ARG A N 1
ATOM 704 C CA . ARG A 1 91 ? 8.802 5.957 -19.078 1.00 76.12 91 ARG A CA 1
ATOM 705 C C . ARG A 1 91 ? 8.338 4.595 -18.563 1.00 76.12 91 ARG A C 1
ATOM 707 O O . ARG A 1 91 ? 7.368 4.045 -19.076 1.00 76.12 91 ARG A O 1
ATOM 714 N N . TYR A 1 92 ? 9.014 4.069 -17.546 1.00 72.88 92 TYR A N 1
ATOM 715 C CA . TYR A 1 92 ? 8.677 2.810 -16.882 1.00 72.88 92 TYR A CA 1
ATOM 716 C C . TYR A 1 92 ? 7.923 3.008 -15.562 1.00 72.88 92 TYR A C 1
ATOM 718 O O . TYR A 1 92 ? 7.692 2.041 -14.838 1.00 72.88 92 TYR A O 1
ATOM 726 N N . ALA A 1 93 ? 7.552 4.244 -15.214 1.00 79.88 93 ALA A N 1
ATOM 727 C CA . ALA A 1 93 ? 6.714 4.490 -14.053 1.00 79.88 93 ALA A CA 1
ATOM 728 C C . ALA A 1 93 ? 5.300 3.940 -14.306 1.00 79.88 93 ALA A C 1
ATOM 730 O O . ALA A 1 93 ? 4.648 4.270 -15.296 1.00 79.88 93 ALA A O 1
ATOM 731 N N . GLY A 1 94 ? 4.817 3.111 -13.380 1.00 72.06 94 GLY A N 1
ATOM 732 C CA . GLY A 1 94 ? 3.537 2.415 -13.502 1.00 72.06 94 GLY A CA 1
ATOM 733 C C . GLY A 1 94 ? 3.662 1.016 -14.110 1.00 72.06 94 GLY A C 1
ATOM 734 O O . GLY A 1 94 ? 4.740 0.558 -14.476 1.00 72.06 94 GLY A O 1
ATOM 735 N N . ILE A 1 95 ? 2.539 0.300 -14.171 1.00 70.88 95 ILE A N 1
ATOM 736 C CA . ILE A 1 95 ? 2.481 -1.047 -14.744 1.00 70.88 95 ILE A CA 1
ATOM 737 C C . ILE A 1 95 ? 1.916 -0.918 -16.168 1.00 70.88 95 ILE A C 1
ATOM 739 O O . ILE A 1 95 ? 0.731 -0.607 -16.309 1.00 70.88 95 ILE A O 1
ATOM 743 N N . PRO A 1 96 ? 2.718 -1.141 -17.230 1.00 63.50 96 PRO A N 1
ATOM 744 C CA . PRO A 1 96 ? 2.308 -0.875 -18.615 1.00 63.50 96 PRO A CA 1
ATOM 745 C C . PRO A 1 96 ? 1.115 -1.723 -19.086 1.00 63.50 96 PRO A C 1
ATOM 747 O O . PRO A 1 96 ? 0.448 -1.365 -20.051 1.00 63.50 96 PRO A O 1
ATOM 750 N N . CYS A 1 97 ? 0.813 -2.827 -18.396 1.00 70.50 97 CYS A N 1
ATOM 751 C CA . CYS A 1 97 ? -0.340 -3.691 -18.654 1.00 70.50 97 CYS A CA 1
ATOM 752 C C . CYS A 1 97 ? -1.552 -3.431 -17.731 1.00 70.50 97 CYS A C 1
ATOM 754 O O . CYS A 1 97 ? -2.495 -4.219 -17.734 1.00 70.50 97 CYS A O 1
ATOM 756 N N . GLY A 1 98 ? -1.555 -2.329 -16.971 1.00 79.12 98 GLY A N 1
ATOM 757 C CA . GLY A 1 98 ? -2.617 -1.985 -16.021 1.00 79.12 98 GLY A CA 1
ATOM 758 C C . GLY A 1 98 ? -2.415 -2.587 -14.627 1.00 79.12 98 GLY A C 1
ATOM 759 O O . GLY A 1 98 ? -1.386 -3.189 -14.329 1.00 79.12 98 GLY A O 1
ATOM 760 N N . ILE A 1 99 ? -3.395 -2.399 -13.737 1.00 79.38 99 ILE A N 1
ATOM 761 C CA . ILE A 1 99 ? -3.326 -2.926 -12.366 1.00 79.38 99 ILE A CA 1
ATOM 762 C C . ILE A 1 99 ? -3.522 -4.451 -12.416 1.00 79.38 99 ILE A C 1
ATOM 764 O O . ILE A 1 99 ? -4.557 -4.908 -12.906 1.00 79.38 99 ILE A O 1
ATOM 768 N N . PRO A 1 100 ? -2.577 -5.258 -11.907 1.00 81.81 100 PRO A N 1
ATOM 769 C CA . PRO A 1 100 ? -2.698 -6.707 -11.932 1.00 81.81 100 PRO A CA 1
ATOM 770 C C . PRO A 1 100 ? -3.882 -7.176 -11.078 1.00 81.81 100 PRO A C 1
ATOM 772 O O . PRO A 1 100 ? -4.103 -6.695 -9.964 1.00 81.81 100 PRO A O 1
ATOM 775 N N . THR A 1 101 ? -4.617 -8.173 -11.578 1.00 89.19 101 THR A N 1
ATOM 776 C CA . THR A 1 101 ? -5.774 -8.765 -10.891 1.00 89.19 101 THR A CA 1
ATOM 777 C C . THR A 1 101 ? -5.532 -10.219 -10.458 1.00 89.19 101 THR A C 1
ATOM 779 O O . THR A 1 101 ? -6.256 -11.111 -10.907 1.00 89.19 101 THR A O 1
ATOM 782 N N . PRO A 1 102 ? -4.527 -10.515 -9.605 1.00 91.38 102 PRO A N 1
ATOM 783 C CA . PRO A 1 102 ? -4.354 -11.866 -9.092 1.00 91.38 102 PRO A CA 1
ATOM 784 C C . PRO A 1 102 ? -5.539 -12.253 -8.186 1.00 91.38 102 PRO A C 1
ATOM 786 O O . PRO A 1 102 ? -6.300 -11.374 -7.745 1.00 91.38 102 PRO A O 1
ATOM 789 N N . PRO A 1 103 ? -5.725 -13.558 -7.920 1.00 95.12 103 PRO A N 1
ATOM 790 C CA . PRO A 1 103 ? -6.762 -14.029 -7.015 1.00 95.12 103 PRO A CA 1
ATOM 791 C C . PRO A 1 103 ? -6.536 -13.511 -5.591 1.00 95.12 103 PRO A C 1
ATOM 793 O O . PRO A 1 103 ? -5.403 -13.285 -5.156 1.00 95.12 103 PRO A O 1
ATOM 796 N N . VAL A 1 104 ? -7.638 -13.343 -4.860 1.00 97.19 104 VAL A N 1
ATOM 797 C CA . VAL A 1 104 ? -7.607 -13.081 -3.418 1.00 97.19 104 VAL A CA 1
ATOM 798 C C . VAL A 1 104 ? -7.139 -14.347 -2.717 1.00 97.19 104 VAL A C 1
ATOM 800 O O . VAL A 1 104 ? -7.763 -15.396 -2.855 1.00 97.19 104 VAL A O 1
ATOM 803 N N . VAL A 1 105 ? -6.033 -14.236 -1.987 1.00 97.56 105 VAL A N 1
ATOM 804 C CA . VAL A 1 105 ? -5.449 -15.341 -1.210 1.00 97.56 105 VAL A CA 1
ATOM 805 C C . VAL A 1 105 ? -5.669 -15.152 0.286 1.00 97.56 105 VAL A C 1
ATOM 807 O O . VAL A 1 105 ? -5.735 -16.128 1.024 1.00 97.56 105 VAL A O 1
ATOM 810 N N . VAL A 1 106 ? -5.800 -13.899 0.727 1.00 97.56 106 VAL A N 1
ATOM 811 C CA . VAL A 1 106 ? -5.930 -13.511 2.132 1.00 97.56 106 VAL A CA 1
ATOM 812 C C . VAL A 1 106 ? -6.898 -12.331 2.242 1.00 97.56 106 VAL A C 1
ATOM 814 O O . VAL A 1 106 ? -6.872 -11.435 1.397 1.00 97.56 106 VAL A O 1
ATOM 817 N N . ARG A 1 107 ? -7.725 -12.297 3.293 1.00 98.00 107 ARG A N 1
ATOM 818 C CA . ARG A 1 107 ? -8.469 -11.095 3.701 1.00 98.00 107 ARG A CA 1
ATOM 819 C C . ARG A 1 107 ? -7.799 -10.460 4.911 1.00 98.00 107 ARG A C 1
ATOM 821 O O . ARG A 1 107 ? -7.363 -11.175 5.808 1.00 98.00 107 ARG A O 1
ATOM 828 N N . ALA A 1 108 ? -7.733 -9.135 4.948 1.00 97.56 108 ALA A N 1
ATOM 829 C CA . ALA A 1 108 ? -7.101 -8.398 6.040 1.00 97.56 108 ALA A CA 1
ATOM 830 C C . ALA A 1 108 ? -7.819 -8.636 7.386 1.00 97.56 108 ALA A C 1
ATOM 832 O O . ALA A 1 108 ? -7.163 -8.841 8.409 1.00 97.56 108 ALA A O 1
ATOM 833 N N . ALA A 1 109 ? -9.153 -8.736 7.361 1.00 97.06 109 ALA A N 1
ATOM 834 C CA . ALA A 1 109 ? -9.971 -9.030 8.536 1.00 97.06 109 ALA A CA 1
ATOM 835 C C . ALA A 1 109 ? -9.635 -10.367 9.218 1.00 97.06 109 ALA A C 1
ATOM 837 O O . ALA A 1 109 ? -9.747 -10.473 10.436 1.00 97.06 109 ALA A O 1
ATOM 838 N N . ASP A 1 110 ? -9.167 -11.379 8.477 1.00 97.69 110 ASP A N 1
ATOM 839 C CA . ASP A 1 110 ? -8.786 -12.676 9.065 1.00 97.69 110 ASP A CA 1
ATOM 840 C C . ASP A 1 110 ? -7.537 -12.568 9.967 1.00 97.69 110 ASP A C 1
ATOM 842 O O . ASP A 1 110 ? -7.246 -13.473 10.749 1.00 97.69 110 ASP A O 1
ATOM 846 N N . PHE A 1 111 ? -6.817 -11.444 9.880 1.00 97.38 111 PHE A N 1
ATOM 847 C CA . PHE A 1 111 ? -5.598 -11.144 10.630 1.00 97.38 111 PHE A CA 1
ATOM 848 C C . PHE A 1 111 ? -5.773 -9.978 11.616 1.00 97.38 111 PHE A C 1
ATOM 850 O O . PHE A 1 111 ? -4.798 -9.543 12.224 1.00 97.38 111 PHE A O 1
ATOM 857 N N . GLY A 1 112 ? -7.003 -9.495 11.814 1.00 96.00 112 GLY A N 1
ATOM 858 C CA . GLY A 1 112 ? -7.314 -8.455 12.796 1.00 96.00 112 GLY A CA 1
ATOM 859 C C . GLY A 1 112 ? -7.182 -7.019 12.290 1.00 96.00 112 GLY A C 1
ATOM 860 O O . GLY A 1 112 ? -7.140 -6.116 13.116 1.00 96.00 112 GLY A O 1
ATOM 861 N N . ALA A 1 113 ? -7.113 -6.807 10.972 1.00 96.94 113 ALA A N 1
ATOM 862 C CA . ALA A 1 113 ? -7.299 -5.487 10.372 1.00 96.94 113 ALA A CA 1
ATOM 863 C C . ALA A 1 113 ? -8.779 -5.310 10.005 1.00 96.94 113 ALA A C 1
ATOM 865 O O . ALA A 1 113 ? -9.252 -5.921 9.041 1.00 96.94 113 ALA A O 1
ATOM 866 N N . HIS A 1 114 ? -9.510 -4.512 10.777 1.00 97.50 114 HIS A N 1
ATOM 867 C CA . HIS A 1 114 ? -10.951 -4.331 10.644 1.00 97.50 114 HIS A CA 1
ATOM 868 C C . HIS A 1 114 ? -11.290 -2.853 10.464 1.00 97.50 114 HIS A C 1
ATOM 870 O O . HIS A 1 114 ? -10.971 -2.051 11.333 1.00 97.50 114 HIS A O 1
ATOM 876 N N . PRO A 1 115 ? -12.012 -2.489 9.396 1.00 97.19 115 PRO A N 1
ATOM 877 C CA . PRO A 1 115 ? -12.382 -1.103 9.202 1.00 97.19 115 PRO A CA 1
ATOM 878 C C . PRO A 1 115 ? -13.404 -0.637 10.249 1.00 97.19 115 PRO A C 1
ATOM 880 O O . PRO A 1 115 ? -14.189 -1.431 10.775 1.00 97.19 115 PRO A O 1
ATOM 883 N N . ASP A 1 116 ? -13.428 0.674 10.489 1.00 97.19 116 ASP A N 1
ATOM 884 C CA . ASP A 1 116 ? -14.401 1.397 11.316 1.00 97.19 116 ASP A CA 1
ATOM 885 C C . ASP A 1 116 ? -14.454 0.955 12.795 1.00 97.19 116 ASP A C 1
ATOM 887 O O . ASP A 1 116 ? -15.426 1.239 13.503 1.00 97.19 116 ASP A O 1
ATOM 891 N N . ASP A 1 117 ? -13.417 0.276 13.296 1.00 96.31 117 ASP A N 1
ATOM 892 C CA . ASP A 1 117 ? -13.371 -0.230 14.675 1.00 96.31 117 ASP A CA 1
ATOM 893 C C . ASP A 1 117 ? -12.620 0.699 15.655 1.00 96.31 117 ASP A C 1
ATOM 895 O O . ASP A 1 117 ? -12.633 0.474 16.873 1.00 96.31 117 ASP A O 1
ATOM 899 N N . GLY A 1 118 ? -12.000 1.758 15.121 1.00 95.25 118 GLY A N 1
ATOM 900 C CA . GLY A 1 118 ? -11.258 2.777 15.860 1.00 95.25 118 GLY A CA 1
ATOM 901 C C . GLY A 1 118 ? -9.941 2.287 16.466 1.00 95.25 118 GLY A C 1
ATOM 902 O O . GLY A 1 118 ? -9.445 2.920 17.404 1.00 95.25 118 GLY A O 1
ATOM 903 N N . LYS A 1 119 ? -9.390 1.162 15.997 1.00 95.38 119 LYS A N 1
ATOM 904 C CA . LYS A 1 119 ? -8.118 0.604 16.468 1.00 95.38 119 LYS A CA 1
ATOM 905 C C . LYS A 1 119 ? -7.065 0.606 15.360 1.00 95.38 119 LYS A C 1
ATOM 907 O O . LYS A 1 119 ? -7.406 0.517 14.192 1.00 95.38 119 LYS A O 1
ATOM 912 N N . PRO A 1 120 ? -5.768 0.646 15.712 1.00 95.56 120 PRO A N 1
ATOM 913 C CA . PRO A 1 120 ? -4.703 0.550 14.720 1.00 95.56 120 PRO A CA 1
ATOM 914 C C . PRO A 1 120 ? -4.687 -0.806 13.993 1.00 95.56 120 PRO A C 1
ATOM 916 O O . PRO A 1 120 ? -4.502 -1.850 14.620 1.00 95.56 120 PRO A O 1
ATOM 919 N N . ASP A 1 121 ? -4.755 -0.779 12.663 1.00 97.00 121 ASP A N 1
ATOM 920 C CA . ASP A 1 121 ? -4.856 -1.962 11.793 1.00 97.00 121 ASP A CA 1
ATOM 921 C C . ASP A 1 121 ? -3.509 -2.447 11.232 1.00 97.00 121 ASP A C 1
ATOM 923 O O . ASP A 1 121 ? -3.423 -3.478 10.557 1.00 97.00 121 ASP A O 1
ATOM 927 N N . ALA A 1 122 ? -2.429 -1.700 11.484 1.00 95.62 122 ALA A N 1
ATOM 928 C CA . ALA A 1 122 ? -1.130 -1.928 10.846 1.00 95.62 122 ALA A CA 1
ATOM 929 C C . ALA A 1 122 ? -0.568 -3.340 11.089 1.00 95.62 122 ALA A C 1
ATOM 931 O O . ALA A 1 122 ? -0.049 -3.962 10.162 1.00 95.62 122 ALA A O 1
ATOM 932 N N . GLU A 1 123 ? -0.684 -3.855 12.318 1.00 95.31 123 GLU A N 1
ATOM 933 C CA . GLU A 1 123 ? -0.200 -5.197 12.677 1.00 95.31 123 GLU A CA 1
ATOM 934 C C . GLU A 1 123 ? -0.976 -6.292 11.936 1.00 95.31 123 GLU A C 1
ATOM 936 O O . GLU A 1 123 ? -0.372 -7.206 11.367 1.00 95.31 123 GLU A O 1
ATOM 941 N N . GLY A 1 124 ? -2.307 -6.173 11.878 1.00 96.19 124 GLY A N 1
ATOM 942 C CA . GLY A 1 124 ? -3.151 -7.131 11.169 1.00 96.19 124 GLY A CA 1
ATOM 943 C C . GLY A 1 124 ? -2.879 -7.130 9.667 1.00 96.19 124 GLY A C 1
ATOM 944 O O . GLY A 1 124 ? -2.737 -8.190 9.052 1.00 96.19 124 GLY A O 1
ATOM 945 N N . LEU A 1 125 ? -2.688 -5.948 9.074 1.00 96.81 125 LEU A N 1
ATOM 946 C CA . LEU A 1 125 ? -2.360 -5.838 7.656 1.00 96.81 125 LEU A CA 1
ATOM 947 C C . LEU A 1 125 ? -0.960 -6.389 7.335 1.00 96.81 125 LEU A C 1
ATOM 949 O O . LEU A 1 125 ? -0.787 -7.063 6.318 1.00 96.81 125 LEU A O 1
ATOM 953 N N . TRP A 1 126 ? 0.041 -6.172 8.194 1.00 96.19 126 TRP A N 1
ATOM 954 C CA . TRP A 1 126 ? 1.361 -6.793 8.028 1.00 96.19 126 TRP A CA 1
ATOM 955 C C . TRP A 1 126 ? 1.302 -8.317 8.106 1.00 96.19 126 TRP A C 1
ATOM 957 O O . TRP A 1 126 ? 1.940 -8.991 7.293 1.00 96.19 126 TRP A O 1
ATOM 967 N N . ALA A 1 127 ? 0.519 -8.868 9.034 1.00 96.19 127 ALA A N 1
ATOM 968 C CA . ALA A 1 127 ? 0.336 -10.309 9.146 1.00 96.19 127 ALA A CA 1
ATOM 969 C C . ALA A 1 127 ? -0.365 -10.892 7.904 1.00 96.19 127 ALA A C 1
ATOM 971 O O . ALA A 1 127 ? 0.074 -11.915 7.373 1.00 96.19 127 ALA A O 1
ATOM 972 N N . ALA A 1 128 ? -1.371 -10.197 7.366 1.00 97.19 128 ALA A N 1
ATOM 973 C CA . ALA A 1 128 ? -2.035 -10.576 6.121 1.00 97.19 128 ALA A CA 1
ATOM 974 C C . ALA A 1 128 ? -1.080 -10.557 4.909 1.00 97.19 128 ALA A C 1
ATOM 976 O O . ALA A 1 128 ? -1.080 -11.483 4.094 1.00 97.19 128 ALA A O 1
ATOM 977 N N . ILE A 1 129 ? -0.218 -9.537 4.806 1.00 96.56 129 ILE A N 1
ATOM 978 C CA . ILE A 1 129 ? 0.824 -9.455 3.768 1.00 96.56 129 ILE A CA 1
ATOM 979 C C . ILE A 1 129 ? 1.805 -10.623 3.895 1.00 96.56 129 ILE A C 1
ATOM 981 O O . ILE A 1 129 ? 2.113 -11.272 2.895 1.00 96.56 129 ILE A O 1
ATOM 985 N N . ALA A 1 130 ? 2.274 -10.922 5.108 1.00 95.38 130 ALA A N 1
ATOM 986 C CA . ALA A 1 130 ? 3.181 -12.041 5.349 1.00 95.38 130 ALA A CA 1
ATOM 987 C C . ALA A 1 130 ? 2.549 -13.388 4.954 1.00 95.38 130 ALA A C 1
ATOM 989 O O . ALA A 1 130 ? 3.218 -14.231 4.355 1.00 95.38 130 ALA A O 1
ATOM 990 N N . ALA A 1 131 ? 1.252 -13.575 5.216 1.00 96.12 131 ALA A N 1
ATOM 991 C CA . ALA A 1 131 ? 0.517 -14.761 4.788 1.00 96.12 131 ALA A CA 1
ATOM 992 C C . ALA A 1 131 ? 0.388 -14.852 3.256 1.00 96.12 131 ALA A C 1
ATOM 994 O O . ALA A 1 131 ? 0.619 -15.919 2.686 1.00 96.12 131 ALA A O 1
ATOM 995 N N . ALA A 1 132 ? 0.099 -13.741 2.570 1.00 95.81 132 ALA A N 1
ATOM 996 C CA . ALA A 1 132 ? 0.039 -13.713 1.107 1.00 95.81 132 ALA A CA 1
ATOM 997 C C . ALA A 1 132 ? 1.401 -14.030 0.469 1.00 95.81 132 ALA A C 1
ATOM 999 O O . ALA A 1 132 ? 1.476 -14.779 -0.502 1.00 95.81 132 ALA A O 1
ATOM 1000 N N . VAL A 1 133 ? 2.491 -13.520 1.044 1.00 94.88 133 VAL A N 1
ATOM 1001 C CA . VAL A 1 133 ? 3.859 -13.882 0.647 1.00 94.88 133 VAL A CA 1
ATOM 1002 C C . VAL A 1 133 ? 4.101 -15.378 0.819 1.00 94.88 133 VAL A C 1
ATOM 1004 O O . VAL A 1 133 ? 4.613 -16.019 -0.097 1.00 94.88 133 VAL A O 1
ATOM 1007 N N . ALA A 1 134 ? 3.758 -15.936 1.983 1.00 94.56 134 ALA A N 1
ATOM 1008 C CA . ALA A 1 134 ? 3.966 -17.351 2.274 1.00 94.56 134 ALA A CA 1
ATOM 1009 C C . ALA A 1 134 ? 3.178 -18.264 1.316 1.00 94.56 134 ALA A C 1
ATOM 1011 O O . ALA A 1 134 ? 3.627 -19.368 1.015 1.00 94.56 134 ALA A O 1
ATOM 1012 N N . ALA A 1 135 ? 2.049 -17.781 0.788 1.00 93.75 135 ALA A N 1
ATOM 1013 C CA . ALA A 1 135 ? 1.261 -18.447 -0.248 1.00 93.75 135 ALA A CA 1
ATOM 1014 C C . ALA A 1 135 ? 1.852 -18.328 -1.673 1.00 93.75 135 ALA A C 1
ATOM 1016 O O . ALA A 1 135 ? 1.283 -18.878 -2.614 1.00 93.75 135 ALA A O 1
ATOM 1017 N N . GLY A 1 136 ? 2.985 -17.639 -1.848 1.00 93.31 136 GLY A N 1
ATOM 1018 C CA . GLY A 1 136 ? 3.621 -17.410 -3.151 1.00 93.31 136 GLY A CA 1
ATOM 1019 C C . GLY A 1 136 ? 3.185 -16.119 -3.852 1.00 93.31 136 GLY A C 1
ATOM 1020 O O . GLY A 1 136 ? 3.455 -15.951 -5.040 1.00 93.31 136 GLY A O 1
ATOM 1021 N N . GLY A 1 137 ? 2.535 -15.203 -3.130 1.00 93.44 137 GLY A N 1
ATOM 1022 C CA . GLY A 1 137 ? 1.966 -13.964 -3.657 1.00 93.44 137 GLY A CA 1
ATOM 1023 C C . GLY A 1 137 ? 0.449 -14.043 -3.851 1.00 93.44 137 GLY A C 1
ATOM 1024 O O . GLY A 1 137 ? -0.187 -15.067 -3.611 1.00 93.44 137 GLY A O 1
ATOM 1025 N N . GLY A 1 138 ? -0.149 -12.934 -4.279 1.00 95.06 138 GLY A N 1
ATOM 1026 C CA . GLY A 1 138 ? -1.587 -12.812 -4.506 1.00 95.06 138 GLY A CA 1
ATOM 1027 C C . GLY A 1 138 ? -2.167 -11.507 -3.972 1.00 95.06 138 GLY A C 1
ATOM 1028 O O . GLY A 1 138 ? -1.447 -10.568 -3.627 1.00 95.06 138 GLY A O 1
ATOM 1029 N N . THR A 1 139 ? -3.497 -11.427 -3.939 1.00 96.75 139 THR A N 1
ATOM 1030 C CA . THR A 1 139 ? -4.207 -10.268 -3.392 1.00 96.75 139 THR A CA 1
ATOM 1031 C C . THR A 1 139 ? -4.521 -10.438 -1.906 1.00 96.75 139 THR A C 1
ATOM 1033 O O . THR A 1 139 ? -5.133 -11.432 -1.510 1.00 96.75 139 THR A O 1
ATOM 1036 N N . VAL A 1 140 ? -4.151 -9.426 -1.117 1.00 97.31 140 VAL A N 1
ATOM 1037 C CA . VAL A 1 140 ? -4.696 -9.160 0.218 1.00 97.31 140 VAL A CA 1
ATOM 1038 C C . VAL A 1 140 ? -5.901 -8.242 0.042 1.00 97.31 140 VAL A C 1
ATOM 1040 O O . VAL A 1 140 ? -5.762 -7.104 -0.416 1.00 97.31 140 VAL A O 1
ATOM 1043 N N . GLN A 1 141 ? -7.087 -8.756 0.351 1.00 97.75 141 GLN A N 1
ATOM 1044 C CA . GLN A 1 141 ? -8.336 -8.011 0.237 1.00 97.75 141 GLN A CA 1
ATOM 1045 C C . GLN A 1 141 ? -8.582 -7.189 1.504 1.00 97.75 141 GLN A C 1
ATOM 1047 O O . GLN A 1 141 ? -8.587 -7.741 2.601 1.00 97.75 141 GLN A O 1
ATOM 1052 N N . LEU A 1 142 ? -8.819 -5.893 1.321 1.00 97.81 142 LEU A N 1
ATOM 1053 C CA . LEU A 1 142 ? -9.354 -4.975 2.323 1.00 97.81 142 LEU A CA 1
ATOM 1054 C C . LEU A 1 142 ? -10.852 -4.798 2.056 1.00 97.81 142 LEU A C 1
ATOM 1056 O O . LEU A 1 142 ? -11.277 -4.628 0.906 1.00 97.81 142 LEU A O 1
ATOM 1060 N N . GLU A 1 143 ? -11.655 -4.879 3.105 1.00 97.31 143 GLU A N 1
ATOM 1061 C CA . GLU A 1 143 ? -13.084 -4.611 3.068 1.00 97.31 143 GLU A CA 1
ATOM 1062 C C . GLU A 1 143 ? -13.379 -3.106 2.881 1.00 97.31 143 GLU A C 1
ATOM 1064 O O . GLU A 1 143 ? -12.484 -2.258 2.801 1.00 97.31 143 GLU A O 1
ATOM 1069 N N . ALA A 1 144 ? -14.658 -2.767 2.726 1.00 98.12 144 ALA A N 1
ATOM 1070 C CA . ALA A 1 144 ? -15.093 -1.375 2.721 1.00 98.12 144 ALA A CA 1
ATOM 1071 C C . ALA A 1 144 ? -15.083 -0.805 4.151 1.00 98.12 144 ALA A C 1
ATOM 1073 O O . ALA A 1 144 ? -15.455 -1.509 5.087 1.00 98.12 144 ALA A O 1
ATOM 1074 N N . GLY A 1 145 ? -14.707 0.464 4.278 1.00 97.50 145 GLY A N 1
ATOM 1075 C CA . GLY A 1 145 ? -14.670 1.254 5.507 1.00 97.50 145 GLY A CA 1
ATOM 1076 C C . GLY A 1 145 ? -13.334 1.982 5.682 1.00 97.50 145 GLY A C 1
ATOM 1077 O O . GLY A 1 145 ? -12.565 2.103 4.722 1.00 97.50 145 GLY A O 1
ATOM 1078 N N . VAL A 1 146 ? -13.092 2.511 6.883 1.00 97.19 146 VAL A N 1
ATOM 1079 C CA . VAL A 1 146 ? -11.898 3.299 7.227 1.00 97.19 146 VAL A CA 1
ATOM 1080 C C . VAL A 1 146 ? -10.938 2.472 8.079 1.00 97.19 146 VAL A C 1
ATOM 1082 O O . VAL A 1 146 ? -11.324 2.010 9.149 1.00 97.19 146 VAL A O 1
ATOM 1085 N N . TYR A 1 147 ? -9.697 2.312 7.624 1.00 97.25 147 TYR A N 1
ATOM 1086 C CA . TYR A 1 147 ? -8.627 1.659 8.384 1.00 97.25 147 TYR A CA 1
ATOM 1087 C C . TYR A 1 147 ? -7.721 2.696 9.054 1.00 97.25 147 TYR A C 1
ATOM 1089 O O . TYR A 1 147 ? -7.349 3.702 8.447 1.00 97.25 147 TYR A O 1
ATOM 1097 N N . GLU A 1 148 ? -7.298 2.432 10.287 1.00 97.06 148 GLU A N 1
ATOM 1098 C CA . GLU A 1 148 ? -6.448 3.350 11.047 1.00 97.06 148 GLU A CA 1
ATOM 1099 C C . GLU A 1 148 ? -4.988 2.876 11.037 1.00 97.06 148 GLU A C 1
ATOM 1101 O O . GLU A 1 148 ? -4.624 1.835 11.594 1.00 97.06 148 GLU A O 1
ATOM 1106 N N . PHE A 1 149 ? -4.099 3.664 10.425 1.00 95.00 149 PHE A N 1
ATOM 1107 C CA . PHE A 1 149 ? -2.670 3.352 10.345 1.00 95.00 149 PHE A CA 1
ATOM 1108 C C . PHE A 1 149 ? -1.816 4.419 11.027 1.00 95.00 149 PHE A C 1
ATOM 1110 O O . PHE A 1 149 ? -1.613 5.516 10.516 1.00 95.00 149 PHE A O 1
ATOM 1117 N N . GLU A 1 150 ? -1.207 4.057 12.153 1.00 93.50 150 GLU A N 1
ATOM 1118 C CA . GLU A 1 150 ? -0.278 4.938 12.876 1.00 93.50 150 GLU A CA 1
ATOM 1119 C C . GLU A 1 150 ? 1.152 4.907 12.304 1.00 93.50 150 GLU A C 1
ATOM 1121 O O . GLU A 1 150 ? 2.027 5.661 12.737 1.00 93.50 150 GLU A O 1
ATOM 1126 N N . ARG A 1 151 ? 1.432 3.991 11.365 1.00 91.31 151 ARG A N 1
ATOM 1127 C CA . ARG A 1 151 ? 2.766 3.748 10.798 1.00 91.31 151 ARG A CA 1
ATOM 1128 C C . ARG A 1 151 ? 2.678 3.337 9.322 1.00 91.31 151 ARG A C 1
ATOM 1130 O O . ARG A 1 151 ? 1.668 2.767 8.915 1.00 91.31 151 ARG A O 1
ATOM 1137 N N . PRO A 1 152 ? 3.741 3.553 8.525 1.00 92.62 152 PRO A N 1
ATOM 1138 C CA . PRO A 1 152 ? 3.765 3.145 7.123 1.00 92.62 152 PRO A CA 1
ATOM 1139 C C . PRO A 1 152 ? 3.627 1.630 6.934 1.00 92.62 152 PRO A C 1
ATOM 1141 O O . PRO A 1 152 ? 4.257 0.845 7.645 1.00 92.62 152 PRO A O 1
ATOM 1144 N N . ILE A 1 153 ? 2.891 1.221 5.901 1.00 92.19 153 ILE A N 1
ATOM 1145 C CA . ILE A 1 153 ? 2.819 -0.174 5.456 1.00 92.19 153 ILE A CA 1
ATOM 1146 C C . ILE A 1 153 ? 3.907 -0.425 4.412 1.00 92.19 153 ILE A C 1
ATOM 1148 O O . ILE A 1 153 ? 3.955 0.240 3.380 1.00 92.19 153 ILE A O 1
ATOM 1152 N N . VAL A 1 154 ? 4.797 -1.383 4.681 1.00 89.38 154 VAL A N 1
ATOM 1153 C CA . VAL A 1 154 ? 5.952 -1.679 3.823 1.00 89.38 154 VAL A CA 1
ATOM 1154 C C . VAL A 1 154 ? 5.799 -3.065 3.208 1.00 89.38 154 VAL A C 1
ATOM 1156 O O . VAL A 1 154 ? 5.804 -4.069 3.917 1.00 89.38 154 VAL A O 1
ATOM 1159 N N . ILE A 1 155 ? 5.727 -3.127 1.878 1.00 89.31 155 ILE A N 1
ATOM 1160 C CA . ILE A 1 155 ? 5.705 -4.381 1.118 1.00 89.31 155 ILE A CA 1
ATOM 1161 C C . ILE A 1 155 ? 7.138 -4.699 0.686 1.00 89.31 155 ILE A C 1
ATOM 1163 O O . ILE A 1 155 ? 7.733 -3.971 -0.104 1.00 89.31 155 ILE A O 1
ATOM 1167 N N . ARG A 1 156 ? 7.717 -5.774 1.232 1.00 86.81 156 ARG A N 1
ATOM 1168 C CA . ARG A 1 156 ? 9.133 -6.136 1.010 1.00 86.81 156 ARG A CA 1
ATOM 1169 C C . ARG A 1 156 ? 9.360 -7.137 -0.123 1.00 86.81 156 ARG A C 1
ATOM 1171 O O . ARG A 1 156 ? 10.505 -7.371 -0.494 1.00 86.81 156 ARG A O 1
ATOM 1178 N N . GLN A 1 157 ? 8.301 -7.750 -0.644 1.00 87.62 157 GLN A N 1
ATOM 1179 C CA . GLN A 1 157 ? 8.380 -8.817 -1.640 1.00 87.62 157 GLN A CA 1
ATOM 1180 C C . GLN A 1 157 ? 7.466 -8.533 -2.825 1.00 87.62 157 GLN A C 1
ATOM 1182 O O . GLN A 1 157 ? 6.440 -7.867 -2.707 1.00 87.62 157 GLN A O 1
ATOM 1187 N N . SER A 1 158 ? 7.870 -9.050 -3.982 1.00 88.12 158 SER A N 1
ATOM 1188 C CA . SER A 1 158 ? 7.099 -8.952 -5.219 1.00 88.12 158 SER A CA 1
ATOM 1189 C C . SER A 1 158 ? 5.878 -9.873 -5.200 1.00 88.12 158 SER A C 1
ATOM 1191 O O . SER A 1 158 ? 5.831 -10.844 -4.448 1.00 88.12 158 SER A O 1
ATOM 1193 N N . GLY A 1 159 ? 4.903 -9.584 -6.064 1.00 89.75 159 GLY A N 1
ATOM 1194 C CA . GLY A 1 159 ? 3.733 -10.445 -6.266 1.00 89.75 159 GLY A CA 1
ATOM 1195 C C . GLY A 1 159 ? 2.602 -10.253 -5.253 1.00 89.75 159 GLY A C 1
ATOM 1196 O O . GLY A 1 159 ? 1.620 -10.985 -5.316 1.00 89.75 159 GLY A O 1
ATOM 1197 N N . VAL A 1 160 ? 2.703 -9.275 -4.350 1.00 94.00 160 VAL A N 1
ATOM 1198 C CA . VAL A 1 160 ? 1.625 -8.910 -3.421 1.00 94.00 160 VAL A CA 1
ATOM 1199 C C . VAL A 1 160 ? 0.850 -7.716 -3.966 1.00 94.00 160 VAL A C 1
ATOM 1201 O O . VAL A 1 160 ? 1.438 -6.704 -4.343 1.00 94.00 160 VAL A O 1
ATOM 1204 N N . VAL A 1 161 ? -0.478 -7.823 -3.972 1.00 93.38 161 VAL A N 1
ATOM 1205 C CA . VAL A 1 161 ? -1.395 -6.732 -4.321 1.00 93.38 161 VAL A CA 1
ATOM 1206 C C . VAL A 1 161 ? -2.283 -6.433 -3.120 1.00 93.38 161 VAL A C 1
ATOM 1208 O O . VAL A 1 161 ? -2.971 -7.325 -2.632 1.00 93.38 161 VAL A O 1
ATOM 1211 N N . LEU A 1 162 ? -2.305 -5.182 -2.663 1.00 94.69 162 LEU A N 1
ATOM 1212 C CA . LEU A 1 162 ? -3.329 -4.704 -1.733 1.00 94.69 162 LEU A CA 1
ATOM 1213 C C . LEU A 1 162 ? -4.529 -4.221 -2.547 1.00 94.69 162 LEU A C 1
ATOM 1215 O O . LEU A 1 162 ? -4.370 -3.377 -3.430 1.00 94.69 162 LEU A O 1
ATOM 1219 N N . ARG A 1 163 ? -5.719 -4.766 -2.283 1.00 95.56 163 ARG A N 1
ATOM 1220 C CA . ARG A 1 163 ? -6.943 -4.404 -3.009 1.00 95.56 163 ARG A CA 1
ATOM 1221 C C . ARG A 1 163 ? -8.034 -3.984 -2.035 1.00 95.56 163 ARG A C 1
ATOM 1223 O O . ARG A 1 163 ? -8.494 -4.806 -1.254 1.00 95.56 163 ARG A O 1
ATOM 1230 N N . GLY A 1 164 ? -8.468 -2.729 -2.127 1.00 95.62 164 GLY A N 1
ATOM 1231 C CA . GLY A 1 164 ? -9.681 -2.242 -1.464 1.00 95.62 164 GLY A CA 1
ATOM 1232 C C . GLY A 1 164 ? -10.963 -2.644 -2.195 1.00 95.62 164 GLY A C 1
ATOM 1233 O O . GLY A 1 164 ? -10.924 -3.144 -3.321 1.00 95.62 164 GLY A O 1
ATOM 1234 N N . ALA A 1 165 ? -12.110 -2.385 -1.573 1.00 95.31 165 ALA A N 1
ATOM 1235 C CA . ALA A 1 165 ? -13.434 -2.555 -2.176 1.00 95.31 165 ALA A CA 1
ATOM 1236 C C . ALA A 1 165 ? -13.744 -1.499 -3.263 1.00 95.31 165 ALA A C 1
ATOM 1238 O O . ALA A 1 165 ? -14.663 -1.668 -4.062 1.00 95.31 165 ALA A O 1
ATOM 1239 N N . GLY A 1 166 ? -12.963 -0.416 -3.313 1.00 93.50 166 GLY A N 1
ATOM 1240 C CA . GLY A 1 166 ? -13.064 0.674 -4.285 1.00 93.50 166 GLY A CA 1
ATOM 1241 C C . GLY A 1 166 ? -12.526 1.978 -3.695 1.00 93.50 166 GLY A C 1
ATOM 1242 O O . GLY A 1 166 ? -12.457 2.109 -2.476 1.00 93.50 166 GLY A O 1
ATOM 1243 N N . SER A 1 167 ? -12.166 2.950 -4.537 1.00 89.88 167 SER A N 1
ATOM 1244 C CA . SER A 1 167 ? -11.571 4.227 -4.091 1.00 89.88 167 SER A CA 1
ATOM 1245 C C . SER A 1 167 ? -12.469 5.038 -3.154 1.00 89.88 167 SER A C 1
ATOM 1247 O O . SER A 1 167 ? -11.973 5.753 -2.292 1.00 89.88 167 SER A O 1
ATOM 1249 N N . ASP A 1 168 ? -13.788 4.909 -3.306 1.00 93.88 168 ASP A N 1
ATOM 1250 C CA . ASP A 1 168 ? -14.770 5.590 -2.455 1.00 93.88 168 ASP A CA 1
ATOM 1251 C C . ASP A 1 168 ? -15.279 4.709 -1.306 1.00 93.88 168 ASP A C 1
ATOM 1253 O O . ASP A 1 168 ? -16.069 5.167 -0.484 1.00 93.88 168 ASP A O 1
ATOM 1257 N N . GLN A 1 169 ? -14.848 3.445 -1.261 1.00 96.62 169 GLN A N 1
ATOM 1258 C CA . GLN A 1 169 ? -15.340 2.443 -0.316 1.00 96.62 169 GLN A CA 1
ATOM 1259 C C . GLN A 1 169 ? -14.303 2.049 0.729 1.00 96.62 169 GLN A C 1
ATOM 1261 O O . GLN A 1 169 ? -14.700 1.688 1.824 1.00 96.62 169 GLN A O 1
ATOM 1266 N N . THR A 1 170 ? -13.008 2.116 0.421 1.00 96.56 170 THR A N 1
ATOM 1267 C CA . THR A 1 170 ? -11.924 1.811 1.363 1.00 96.56 170 THR A CA 1
ATOM 1268 C C . THR A 1 170 ? -11.072 3.059 1.550 1.00 96.56 170 THR A C 1
ATOM 1270 O O . THR A 1 170 ? -10.614 3.631 0.557 1.00 96.56 170 THR A O 1
ATOM 1273 N N . ARG A 1 171 ? -10.880 3.485 2.799 1.00 91.88 171 ARG A N 1
ATOM 1274 C CA . ARG A 1 171 ? -10.117 4.681 3.174 1.00 91.88 171 ARG A CA 1
ATOM 1275 C C . ARG A 1 171 ? -9.059 4.372 4.215 1.00 91.88 171 ARG A C 1
ATOM 1277 O O . ARG A 1 171 ? -9.312 3.479 5.050 1.00 91.88 171 ARG A O 1
#

pLDDT: mean 74.88, std 20.88, range [35.69, 98.12]

Radius of gyration: 31.68 Å; chains: 1; bounding box: 46×80×61 Å

Foldseek 3Di:
DDDDDDDDPPVVVVVVVPPDPPDPDPPVVVCVVVVPPDPPCPDVVVCVVVVVPPVPDPPDDPPPQDFQPDPDDDDPQWDQDPPRTIDGPCVPPDDPVDDDAFDAPEELVVQPFDAPPPDASQRSNQVRLVSCVVVVAGEHEYEFHETDHPDDRDRPDPRYDYDYPDPVGYD

Sequence (171 aa):
MNRLIHLPLSAYLAVLALALPQLSDASALGDLKALSGPLDLNETQRRFIEQRMDKRGPAWESEFPLRANDDRQLTDADVEGPGGLIYPDFRYAGIPCGIPTPPVVVRAADFGAHPDDGKPDAEGLWAAIAAAVAAGGGTVQLEAGVYEFERPIVIRQSGVVLRGAGSDQTR